Protein AF-A0A0K0Y728-F1 (afdb_monomer_lite)

Sequence (111 aa):
MITPNSVKRRMKGMMFRLPMMISCPQFEEFIVEYLEGGLTVHERRVFALHLKICRECREYLAAYEASMAAAKQGLASDASSVPVDIPEDLVAAITASIGATEDDGAPSDNS

Organism: NCBI:txid1458307

pLDDT: mean 75.71, std 19.06, range [36.47, 95.88]

Structure (mmCIF, N/CA/C/O backbone):
data_AF-A0A0K0Y728-F1
#
_entry.id   AF-A0A0K0Y728-F1
#
loop_
_atom_site.group_PDB
_atom_site.id
_atom_site.type_symbol
_atom_site.label_atom_id
_atom_site.label_alt_id
_atom_site.label_comp_id
_atom_site.label_asym_id
_atom_site.label_entity_id
_atom_site.label_seq_id
_atom_site.pdbx_PDB_ins_code
_atom_site.Cartn_x
_atom_site.Cartn_y
_atom_site.Cartn_z
_atom_site.occupancy
_atom_site.B_iso_or_equiv
_atom_site.auth_seq_id
_atom_site.auth_comp_id
_atom_site.auth_asym_id
_atom_site.auth_atom_id
_atom_site.pdbx_PDB_model_num
ATOM 1 N N . MET A 1 1 ? 26.785 -19.999 22.523 1.00 36.47 1 MET A N 1
ATOM 2 C CA . MET A 1 1 ? 25.650 -20.448 21.684 1.00 36.47 1 MET A CA 1
ATOM 3 C C . MET A 1 1 ? 25.405 -19.383 20.624 1.00 36.47 1 MET A C 1
ATOM 5 O O . MET A 1 1 ? 24.959 -18.301 20.971 1.00 36.47 1 MET A O 1
ATOM 9 N N . ILE A 1 2 ? 25.807 -19.634 19.376 1.00 47.91 2 ILE A N 1
ATOM 10 C CA . ILE A 1 2 ? 25.706 -18.681 18.257 1.00 47.91 2 ILE A CA 1
ATOM 11 C C . ILE A 1 2 ? 24.447 -19.054 17.464 1.00 47.91 2 ILE A C 1
ATOM 13 O O . ILE A 1 2 ? 24.374 -20.144 16.904 1.00 47.91 2 ILE A O 1
ATOM 17 N N . THR A 1 3 ? 23.435 -18.190 17.468 1.00 40.03 3 THR A N 1
ATOM 18 C CA . THR A 1 3 ? 22.162 -18.379 16.756 1.00 40.03 3 THR A CA 1
ATOM 19 C C . THR A 1 3 ? 22.376 -18.312 15.235 1.00 40.03 3 THR A C 1
ATOM 21 O O . THR A 1 3 ? 22.886 -17.307 14.735 1.00 40.03 3 THR A O 1
ATOM 24 N N . PRO A 1 4 ? 21.973 -19.328 14.448 1.00 51.66 4 PRO A N 1
ATOM 25 C CA . PRO A 1 4 ? 22.171 -19.318 13.005 1.00 51.66 4 PRO A CA 1
ATOM 26 C C . PRO A 1 4 ? 20.980 -18.636 12.323 1.00 51.66 4 PRO A C 1
ATOM 28 O O . PRO A 1 4 ? 20.050 -19.294 11.869 1.00 51.66 4 PRO A O 1
ATOM 31 N N . ASN A 1 5 ? 20.987 -17.303 12.236 1.00 48.59 5 ASN A N 1
ATOM 32 C CA . ASN A 1 5 ? 20.004 -16.576 11.413 1.00 48.59 5 ASN A CA 1
ATOM 33 C C . ASN A 1 5 ? 20.628 -15.499 10.507 1.00 48.59 5 ASN A C 1
ATOM 35 O O . ASN A 1 5 ? 19.963 -14.569 10.059 1.00 48.59 5 ASN A O 1
ATOM 39 N N . SER A 1 6 ? 21.919 -15.644 10.198 1.00 51.06 6 SER A N 1
ATOM 40 C CA . SER A 1 6 ? 22.680 -14.678 9.388 1.00 51.06 6 SER A CA 1
ATOM 41 C C . SER A 1 6 ? 22.782 -15.066 7.907 1.00 51.06 6 SER A C 1
ATOM 43 O O . SER A 1 6 ? 23.122 -14.231 7.071 1.00 51.06 6 SER A O 1
ATOM 45 N N . VAL A 1 7 ? 22.449 -16.315 7.553 1.00 50.97 7 VAL A N 1
ATOM 46 C CA . VAL A 1 7 ? 22.557 -16.830 6.173 1.00 50.97 7 VAL A CA 1
ATOM 47 C C . VAL A 1 7 ? 21.386 -16.357 5.298 1.00 50.97 7 VAL A C 1
ATOM 49 O O . VAL A 1 7 ? 21.595 -15.928 4.166 1.00 50.97 7 VAL A O 1
ATOM 52 N N . LYS A 1 8 ? 20.158 -16.313 5.839 1.00 40.25 8 LYS A N 1
ATOM 53 C CA . LYS A 1 8 ? 18.954 -15.895 5.087 1.00 40.25 8 LYS A CA 1
ATOM 54 C C . LYS A 1 8 ? 18.945 -14.403 4.720 1.00 40.25 8 LYS A C 1
ATOM 56 O O . LYS A 1 8 ? 18.375 -14.027 3.701 1.00 40.25 8 LYS A O 1
ATOM 61 N N . ARG A 1 9 ? 19.640 -13.556 5.491 1.00 48.25 9 ARG A N 1
ATOM 62 C CA . ARG A 1 9 ? 19.761 -12.110 5.218 1.00 48.25 9 ARG A CA 1
ATOM 63 C C . ARG A 1 9 ? 20.659 -11.790 4.018 1.00 48.25 9 ARG A C 1
ATOM 65 O O . ARG A 1 9 ? 20.493 -10.738 3.411 1.00 48.25 9 ARG A O 1
ATOM 72 N N . ARG A 1 10 ? 21.581 -12.689 3.650 1.00 46.78 10 ARG A N 1
ATOM 73 C CA . ARG A 1 10 ? 22.545 -12.459 2.559 1.00 46.78 10 ARG A CA 1
ATOM 74 C C . ARG A 1 10 ? 22.008 -12.803 1.173 1.00 46.78 10 ARG A C 1
ATOM 76 O O . ARG A 1 10 ? 22.370 -12.132 0.215 1.00 46.78 10 ARG A O 1
ATOM 83 N N . MET A 1 11 ? 21.094 -13.768 1.071 1.00 47.91 11 MET A N 1
ATOM 84 C CA . MET A 1 11 ? 20.431 -14.090 -0.200 1.00 47.91 11 MET A CA 1
ATOM 85 C C . MET A 1 11 ? 19.385 -13.051 -0.606 1.00 47.91 11 MET A C 1
ATOM 87 O O . MET A 1 11 ? 19.162 -12.861 -1.797 1.00 47.91 11 MET A O 1
ATOM 91 N N . LYS A 1 12 ? 18.811 -12.314 0.358 1.00 48.25 12 LYS A N 1
ATOM 92 C CA . LYS A 1 12 ? 17.919 -11.190 0.053 1.00 48.25 12 LYS A CA 1
ATOM 93 C C . LYS A 1 12 ? 18.668 -10.145 -0.784 1.00 48.25 12 LYS A C 1
ATOM 95 O O . LYS A 1 12 ? 18.145 -9.738 -1.805 1.00 48.25 12 LYS A O 1
ATOM 100 N N . GLY A 1 13 ? 19.926 -9.840 -0.431 1.00 45.00 13 GLY A N 1
ATOM 101 C CA . GLY A 1 13 ? 20.809 -8.830 -1.046 1.00 45.00 13 GLY A CA 1
ATOM 102 C C . GLY A 1 13 ? 21.280 -9.071 -2.491 1.00 45.00 13 GLY A C 1
ATOM 103 O O . GLY A 1 13 ? 21.678 -8.121 -3.159 1.00 45.00 13 GLY A O 1
ATOM 104 N N . MET A 1 14 ? 21.217 -10.302 -3.007 1.00 48.81 14 MET A N 1
ATOM 105 C CA . MET A 1 14 ? 21.754 -10.631 -4.341 1.00 48.81 14 MET A CA 1
ATOM 106 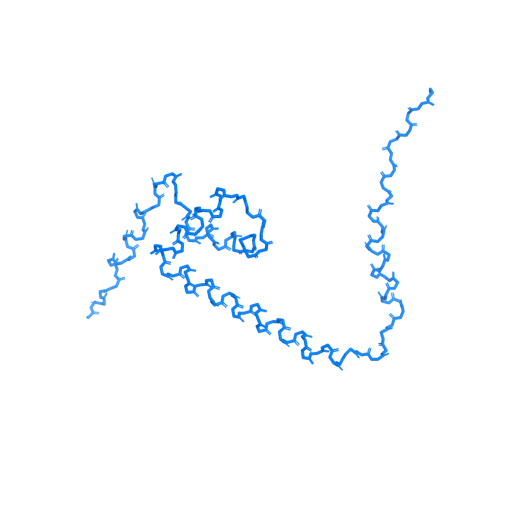C C . MET A 1 14 ? 20.685 -10.674 -5.447 1.00 48.81 14 MET A C 1
ATOM 108 O O . MET A 1 14 ? 21.029 -10.607 -6.623 1.00 48.81 14 MET A O 1
ATOM 112 N N . MET A 1 15 ? 19.393 -10.673 -5.092 1.00 50.94 15 MET A N 1
ATOM 113 C CA . MET A 1 15 ? 18.289 -10.530 -6.059 1.00 50.94 15 MET A CA 1
ATOM 114 C C . MET A 1 15 ? 18.051 -9.064 -6.489 1.00 50.94 15 MET A C 1
ATOM 116 O O . MET A 1 15 ? 17.160 -8.778 -7.277 1.00 50.94 15 MET A O 1
ATOM 120 N N . PHE A 1 16 ? 18.851 -8.122 -5.978 1.00 48.94 16 PHE A N 1
ATOM 121 C CA . PHE A 1 16 ? 18.707 -6.670 -6.158 1.00 48.94 16 PHE A CA 1
ATOM 122 C C . PHE A 1 16 ? 19.326 -6.118 -7.459 1.00 48.94 16 PHE A C 1
ATOM 124 O O . PHE A 1 16 ? 19.562 -4.917 -7.568 1.00 48.94 16 PHE A O 1
ATOM 131 N N . ARG A 1 17 ? 19.656 -6.969 -8.442 1.00 47.88 17 ARG A N 1
ATOM 132 C CA . ARG A 1 17 ? 20.350 -6.540 -9.677 1.00 47.88 17 ARG A CA 1
ATOM 133 C C . ARG A 1 17 ? 19.754 -7.101 -10.968 1.00 47.88 17 ARG A C 1
ATOM 135 O O . ARG A 1 17 ? 20.459 -7.180 -11.970 1.00 47.88 17 ARG A O 1
ATOM 142 N N . LEU A 1 18 ? 18.477 -7.489 -10.963 1.00 51.31 18 LEU A N 1
ATOM 143 C CA . LEU A 1 18 ? 17.766 -7.772 -12.209 1.00 51.31 18 LEU A CA 1
ATOM 144 C C . LEU A 1 18 ? 16.919 -6.555 -12.608 1.00 51.31 18 LEU A C 1
ATOM 146 O O . LEU A 1 18 ? 16.062 -6.154 -11.823 1.00 51.31 18 LEU A O 1
ATOM 150 N N . PRO A 1 19 ? 17.093 -6.001 -13.823 1.00 49.38 19 PRO A N 1
ATOM 151 C CA . PRO A 1 19 ? 16.399 -4.798 -14.311 1.00 49.38 19 PRO A CA 1
ATOM 152 C C . PRO A 1 19 ? 14.873 -4.962 -14.507 1.00 49.38 19 PRO A C 1
ATOM 154 O O . PRO A 1 19 ? 14.238 -4.122 -15.127 1.00 49.38 19 PRO A O 1
ATOM 157 N N . MET A 1 20 ? 14.279 -6.036 -13.976 1.00 56.47 20 MET A N 1
ATOM 158 C CA . MET A 1 20 ? 12.860 -6.402 -14.083 1.00 56.47 20 MET A CA 1
ATOM 159 C C . MET A 1 20 ? 12.207 -6.687 -12.715 1.00 56.47 20 MET A C 1
ATOM 161 O O . MET A 1 20 ? 11.112 -7.246 -12.666 1.00 56.47 20 MET A O 1
ATOM 165 N N . MET A 1 21 ? 12.867 -6.366 -11.594 1.00 70.94 21 MET A N 1
ATOM 166 C CA . MET A 1 21 ? 12.353 -6.656 -10.248 1.00 70.94 21 MET A CA 1
ATOM 167 C C . MET A 1 21 ? 12.317 -5.398 -9.381 1.00 70.94 21 MET A C 1
ATOM 169 O O . MET A 1 21 ? 13.356 -4.826 -9.063 1.00 70.94 21 MET A O 1
ATOM 173 N N . ILE A 1 22 ? 11.109 -5.007 -8.969 1.00 85.75 22 ILE A N 1
ATOM 174 C CA . ILE A 1 22 ? 10.883 -4.032 -7.897 1.00 85.75 22 ILE A CA 1
ATOM 175 C C . ILE A 1 22 ? 11.441 -4.578 -6.573 1.00 85.75 22 ILE A C 1
ATOM 177 O O . ILE A 1 22 ? 11.345 -5.781 -6.290 1.00 85.75 22 ILE A O 1
ATOM 181 N N . SER A 1 23 ? 12.052 -3.706 -5.774 1.00 88.69 23 SER A N 1
ATOM 182 C CA . SER A 1 23 ? 12.556 -4.055 -4.438 1.00 88.69 23 SER A CA 1
ATOM 183 C C . SER A 1 23 ? 11.449 -3.998 -3.377 1.00 88.69 23 SER A C 1
ATOM 185 O O . SER A 1 23 ? 10.433 -3.349 -3.591 1.00 88.69 23 SER A O 1
ATOM 187 N N . CYS A 1 24 ? 11.629 -4.647 -2.218 1.00 90.94 24 CYS A N 1
ATOM 188 C CA . CYS A 1 24 ? 10.634 -4.567 -1.136 1.00 90.94 24 CYS A CA 1
ATOM 189 C C . CYS A 1 24 ? 10.350 -3.118 -0.671 1.00 90.94 24 CYS A C 1
ATOM 191 O O . CYS A 1 24 ? 9.180 -2.794 -0.538 1.00 90.94 24 CYS A O 1
ATOM 193 N N . PRO A 1 25 ? 11.346 -2.221 -0.499 1.00 89.62 25 PRO A N 1
ATOM 194 C CA . PRO A 1 25 ? 11.064 -0.824 -0.149 1.00 89.62 25 PRO A CA 1
ATOM 195 C C . PRO A 1 25 ? 10.271 -0.080 -1.229 1.00 89.62 25 PRO A C 1
ATOM 197 O O . PRO A 1 25 ? 9.282 0.568 -0.926 1.00 89.62 25 PRO A O 1
ATOM 200 N N . GLN A 1 26 ? 10.639 -0.248 -2.503 1.00 88.62 26 GLN A N 1
ATOM 201 C CA . GLN A 1 26 ? 9.871 0.340 -3.608 1.00 88.62 26 GLN A CA 1
ATOM 202 C C . GLN A 1 26 ? 8.445 -0.222 -3.661 1.00 88.62 26 GLN A C 1
ATOM 204 O O . GLN A 1 26 ? 7.503 0.490 -3.970 1.00 88.62 26 GLN A O 1
ATOM 209 N N . PHE A 1 27 ? 8.260 -1.507 -3.352 1.00 90.56 27 PHE A N 1
ATOM 210 C CA . PHE A 1 27 ? 6.930 -2.099 -3.249 1.00 90.56 27 PHE A CA 1
ATOM 211 C C . PHE A 1 27 ? 6.079 -1.394 -2.182 1.00 90.56 27 PHE A C 1
ATOM 213 O O . PHE A 1 27 ? 4.901 -1.146 -2.421 1.00 90.56 27 PHE A O 1
ATOM 220 N N . GLU A 1 28 ? 6.668 -1.072 -1.028 1.00 89.88 28 GLU A N 1
ATOM 221 C CA . GLU A 1 28 ? 5.993 -0.341 0.051 1.00 89.88 28 GLU A CA 1
ATOM 222 C C . GLU A 1 28 ? 5.651 1.098 -0.362 1.00 89.88 28 GLU A C 1
ATOM 224 O O . GLU A 1 28 ? 4.575 1.577 -0.023 1.00 89.88 28 GLU A O 1
ATOM 229 N N . GLU A 1 29 ? 6.511 1.757 -1.143 1.00 89.75 29 GLU A N 1
ATOM 230 C CA . GLU A 1 29 ? 6.253 3.099 -1.686 1.00 89.75 29 GLU A CA 1
ATOM 231 C C . GLU A 1 29 ? 5.059 3.121 -2.653 1.00 89.75 29 GLU A C 1
ATOM 233 O O . GLU A 1 29 ? 4.263 4.047 -2.596 1.00 89.75 29 GLU A O 1
ATOM 238 N N . PHE A 1 30 ? 4.905 2.088 -3.491 1.00 89.69 30 PHE A N 1
ATOM 239 C CA . PHE A 1 30 ? 3.862 2.019 -4.528 1.00 89.69 30 PHE A CA 1
ATOM 240 C C . PHE A 1 30 ? 2.598 1.242 -4.115 1.00 89.69 30 PHE A C 1
ATOM 242 O O . PHE A 1 30 ? 1.772 0.873 -4.961 1.00 89.69 30 PHE A O 1
ATOM 249 N N . ILE A 1 31 ? 2.453 0.908 -2.827 1.00 91.94 31 ILE A N 1
ATOM 250 C CA . ILE A 1 31 ? 1.346 0.068 -2.349 1.00 91.94 31 ILE A CA 1
ATOM 251 C C . ILE A 1 31 ? -0.013 0.755 -2.508 1.00 91.94 31 ILE A C 1
ATOM 253 O O . ILE A 1 31 ? -0.999 0.094 -2.841 1.00 91.94 31 ILE A O 1
ATOM 257 N N . VAL A 1 32 ? -0.060 2.074 -2.316 1.00 90.94 32 VAL A N 1
ATOM 258 C CA . VAL A 1 32 ? -1.292 2.865 -2.397 1.00 90.94 32 VAL A CA 1
ATOM 259 C C . VAL A 1 32 ? -1.763 2.936 -3.844 1.00 90.94 32 VAL A C 1
ATOM 261 O O . VAL A 1 32 ? -2.882 2.531 -4.146 1.00 90.94 32 VAL A O 1
ATOM 264 N N . GLU A 1 33 ? -0.884 3.309 -4.771 1.00 92.12 33 GLU A N 1
ATOM 265 C CA . GLU A 1 33 ? -1.184 3.385 -6.202 1.00 92.12 33 GLU A CA 1
ATOM 266 C C . GLU A 1 33 ? -1.577 2.014 -6.768 1.00 92.12 33 GLU A C 1
ATOM 268 O O . GLU A 1 33 ? -2.423 1.912 -7.666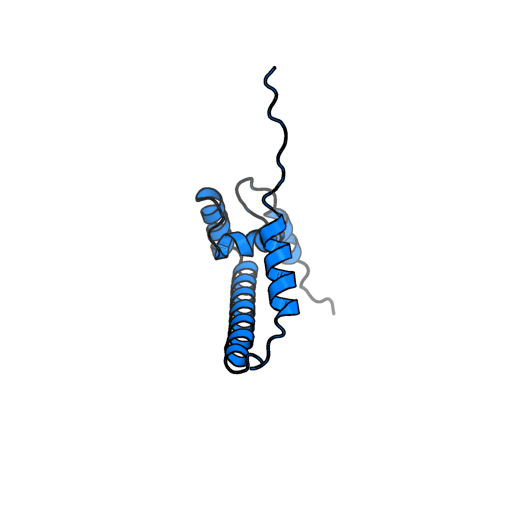 1.00 92.12 33 GLU A O 1
ATOM 273 N N . TYR A 1 34 ? -0.993 0.930 -6.248 1.00 90.94 34 TYR A N 1
ATOM 274 C CA . TYR A 1 34 ? -1.390 -0.425 -6.622 1.00 90.94 34 TYR A CA 1
ATOM 275 C C . TYR A 1 34 ? -2.846 -0.729 -6.236 1.00 90.94 34 TYR A C 1
ATOM 277 O O . TYR A 1 34 ? -3.592 -1.266 -7.073 1.00 90.94 34 TYR A O 1
ATOM 285 N N . LEU A 1 35 ? -3.239 -0.383 -5.004 1.00 90.88 35 LEU A N 1
ATOM 286 C CA . LEU A 1 35 ? -4.584 -0.597 -4.460 1.00 90.88 35 LEU A CA 1
ATOM 287 C C . LEU A 1 35 ? -5.625 0.327 -5.104 1.00 90.88 35 LEU A C 1
ATOM 289 O O . LEU A 1 35 ? -6.732 -0.118 -5.401 1.00 90.88 35 LEU A O 1
ATOM 293 N N . GLU A 1 36 ? -5.263 1.580 -5.371 1.00 90.31 36 GLU A N 1
ATOM 294 C CA . GLU A 1 36 ? -6.163 2.600 -5.924 1.00 90.31 36 GLU A CA 1
ATOM 295 C C . GLU A 1 36 ? -6.277 2.559 -7.451 1.00 90.31 36 GLU A C 1
ATOM 297 O O . GLU A 1 36 ? -7.164 3.184 -8.026 1.00 90.31 36 GLU A O 1
ATOM 302 N N . GLY A 1 37 ? -5.420 1.796 -8.134 1.00 89.12 37 GLY A N 1
ATOM 303 C CA . GLY A 1 37 ? -5.486 1.680 -9.592 1.00 89.12 37 GLY A CA 1
ATOM 304 C C . GLY A 1 37 ? -4.566 2.627 -10.360 1.00 89.12 37 GLY A C 1
ATOM 305 O O . GLY A 1 37 ? -4.580 2.576 -11.586 1.00 89.12 37 GLY A O 1
ATOM 306 N N . GLY A 1 38 ? -3.748 3.432 -9.678 1.00 89.00 38 GLY A N 1
ATOM 307 C CA . GLY A 1 38 ? -2.872 4.448 -10.277 1.00 89.00 38 GLY A CA 1
ATOM 308 C C . GLY A 1 38 ? -1.667 3.909 -11.059 1.00 89.00 38 GLY A C 1
ATOM 309 O O . GLY A 1 38 ? -1.080 4.640 -11.850 1.00 89.00 38 GLY A O 1
ATOM 310 N N . LEU A 1 39 ? -1.304 2.633 -10.885 1.00 89.88 39 LEU A N 1
ATOM 311 C CA . LEU A 1 39 ? -0.189 2.024 -11.621 1.00 89.88 39 LEU A CA 1
ATOM 312 C C . LEU A 1 39 ? -0.535 1.703 -13.080 1.00 89.88 39 LEU A C 1
ATOM 314 O O . LEU A 1 39 ? -1.593 1.138 -13.384 1.00 89.88 39 LEU A O 1
ATOM 318 N N . THR A 1 40 ? 0.429 1.922 -13.977 1.00 90.19 40 THR A N 1
ATOM 319 C CA . THR A 1 40 ? 0.348 1.462 -15.367 1.00 90.19 40 THR A CA 1
ATOM 320 C C . THR A 1 40 ? 0.258 -0.067 -15.443 1.00 90.19 40 THR A C 1
ATOM 322 O O . THR A 1 40 ? 0.635 -0.809 -14.530 1.00 90.19 40 THR A O 1
ATOM 325 N N . VAL A 1 41 ? -0.194 -0.586 -16.590 1.00 90.25 41 VAL A N 1
ATOM 326 C CA . VAL A 1 41 ? -0.299 -2.039 -16.824 1.00 90.25 41 VAL A CA 1
ATOM 327 C C . VAL A 1 41 ? 1.046 -2.749 -16.635 1.00 90.25 41 VAL A C 1
ATOM 329 O O . VAL A 1 41 ? 1.086 -3.874 -16.134 1.00 90.25 41 VAL A O 1
ATOM 332 N N . HIS A 1 42 ? 2.148 -2.111 -17.034 1.00 86.25 42 HIS A N 1
ATOM 333 C CA . HIS A 1 42 ? 3.485 -2.672 -16.877 1.00 86.25 42 HIS A CA 1
ATOM 334 C C . HIS A 1 42 ? 3.890 -2.748 -15.399 1.00 86.25 42 HIS A C 1
ATOM 336 O O . HIS A 1 42 ? 4.272 -3.817 -14.922 1.00 86.25 42 HIS A O 1
ATOM 342 N N . GLU A 1 43 ? 3.735 -1.654 -14.655 1.00 88.56 43 GLU A N 1
ATOM 343 C CA . GLU A 1 43 ? 4.062 -1.587 -13.224 1.00 88.56 43 GLU A CA 1
ATOM 344 C C . GLU A 1 43 ? 3.232 -2.578 -12.414 1.00 88.56 43 GLU A C 1
ATOM 346 O O . GLU A 1 43 ? 3.781 -3.346 -11.623 1.00 88.56 43 GLU A O 1
ATOM 351 N N . ARG A 1 44 ? 1.928 -2.674 -12.697 1.00 90.56 44 ARG A N 1
ATOM 352 C CA . ARG A 1 44 ? 1.044 -3.651 -12.050 1.00 90.56 44 ARG A CA 1
ATOM 353 C C . ARG A 1 44 ? 1.507 -5.092 -12.277 1.00 90.56 44 ARG A C 1
ATOM 355 O O . ARG A 1 44 ? 1.404 -5.914 -11.365 1.00 90.56 44 ARG A O 1
ATOM 362 N N . ARG A 1 45 ? 2.035 -5.424 -13.463 1.00 90.38 45 ARG A N 1
ATOM 363 C CA . ARG A 1 45 ? 2.597 -6.762 -13.738 1.00 90.38 45 ARG A CA 1
ATOM 364 C C . ARG A 1 45 ? 3.867 -7.022 -12.934 1.00 90.38 45 ARG A C 1
ATOM 366 O O . ARG A 1 45 ? 4.002 -8.114 -12.385 1.00 90.38 45 ARG A O 1
ATOM 373 N N . VAL A 1 46 ? 4.767 -6.042 -12.845 1.00 89.50 46 VAL A N 1
ATOM 374 C CA . VAL A 1 46 ? 5.995 -6.146 -12.038 1.00 89.50 46 VAL A CA 1
ATOM 375 C C . VAL A 1 46 ? 5.649 -6.324 -10.555 1.00 89.50 46 VAL A C 1
ATOM 377 O O . VAL A 1 46 ? 6.183 -7.220 -9.900 1.00 89.50 46 VAL A O 1
ATOM 380 N N . PHE A 1 47 ? 4.685 -5.553 -10.051 1.00 91.00 47 PHE A N 1
ATOM 381 C CA . PHE A 1 47 ? 4.185 -5.637 -8.678 1.00 91.00 47 PHE A CA 1
ATOM 382 C C . PHE A 1 47 ? 3.565 -7.013 -8.376 1.00 91.00 47 PHE A C 1
ATOM 384 O O . PHE A 1 47 ? 3.923 -7.676 -7.401 1.00 91.00 47 PHE A O 1
ATOM 391 N N . ALA A 1 48 ? 2.704 -7.511 -9.272 1.00 90.69 48 ALA A N 1
ATOM 392 C CA . ALA A 1 48 ? 2.094 -8.835 -9.147 1.00 90.69 48 ALA A CA 1
ATOM 393 C C . ALA A 1 48 ? 3.124 -9.976 -9.215 1.00 90.69 48 ALA A C 1
ATOM 395 O O . ALA A 1 48 ? 2.980 -10.987 -8.524 1.00 90.69 48 ALA A O 1
ATOM 396 N N . LEU A 1 49 ? 4.174 -9.836 -10.030 1.00 90.81 49 LEU A N 1
ATOM 397 C CA . LEU A 1 49 ? 5.274 -10.799 -10.073 1.00 90.81 49 LEU A CA 1
ATOM 398 C C . LEU A 1 49 ? 6.034 -10.827 -8.742 1.00 90.81 49 LEU A C 1
ATOM 400 O O . LEU A 1 49 ? 6.311 -11.910 -8.225 1.00 90.81 49 LEU A O 1
ATOM 404 N N . HIS A 1 50 ? 6.315 -9.659 -8.159 1.00 90.62 50 HIS A N 1
ATOM 405 C CA . HIS A 1 50 ? 6.968 -9.568 -6.855 1.00 90.62 50 HIS A CA 1
ATOM 406 C C . HIS A 1 50 ? 6.139 -10.253 -5.764 1.00 90.62 50 HIS A C 1
ATOM 408 O O . HIS A 1 50 ? 6.675 -11.071 -5.016 1.00 90.62 50 HIS A O 1
ATOM 414 N N . LEU A 1 51 ? 4.822 -10.021 -5.737 1.00 91.75 51 LEU A N 1
ATOM 415 C CA . LEU A 1 51 ? 3.907 -10.693 -4.809 1.00 91.75 51 LEU A CA 1
ATOM 416 C C . LEU A 1 51 ? 3.914 -12.213 -4.955 1.00 91.75 51 LEU A C 1
ATOM 418 O O . LEU A 1 51 ? 3.767 -12.910 -3.959 1.00 91.75 51 LEU A O 1
ATOM 422 N N . LYS A 1 52 ? 4.114 -12.770 -6.153 1.00 90.81 52 LYS A N 1
ATOM 423 C CA . LYS A 1 52 ? 4.211 -14.232 -6.320 1.00 90.81 52 LYS A CA 1
ATOM 424 C C . LYS A 1 52 ? 5.470 -14.809 -5.669 1.00 90.81 52 LYS A C 1
ATOM 426 O O . LYS A 1 52 ? 5.432 -15.921 -5.144 1.00 90.81 52 LYS A O 1
ATOM 431 N N . ILE A 1 53 ? 6.564 -14.054 -5.657 1.00 88.25 53 ILE A N 1
ATOM 432 C CA . ILE A 1 53 ? 7.886 -14.544 -5.249 1.00 88.25 53 ILE A CA 1
ATOM 433 C C . ILE A 1 53 ? 8.183 -14.212 -3.780 1.00 88.25 53 ILE A C 1
ATOM 435 O O . ILE A 1 53 ? 8.672 -15.062 -3.037 1.00 88.25 53 ILE A O 1
ATOM 439 N N . CYS A 1 54 ? 7.862 -12.998 -3.338 1.00 91.19 54 CYS A N 1
ATOM 440 C CA . CYS A 1 54 ? 8.185 -12.496 -2.009 1.00 91.19 54 CYS A CA 1
ATOM 441 C C . CYS A 1 54 ? 7.034 -12.753 -1.033 1.00 91.19 54 CYS A C 1
ATOM 443 O O . CYS A 1 54 ? 5.956 -12.169 -1.152 1.00 91.19 54 CYS A O 1
ATOM 445 N N . ARG A 1 55 ? 7.261 -13.623 -0.044 1.00 91.38 55 ARG A N 1
ATOM 446 C CA . ARG A 1 55 ? 6.263 -13.904 0.996 1.00 91.38 55 ARG A CA 1
ATOM 447 C C . ARG A 1 55 ? 6.048 -12.700 1.906 1.00 91.38 55 ARG A C 1
ATOM 449 O O . ARG A 1 55 ? 4.908 -12.397 2.230 1.00 91.38 55 ARG A O 1
ATOM 456 N N . GLU A 1 56 ? 7.118 -12.009 2.273 1.00 92.06 56 GLU A N 1
ATOM 457 C CA . GLU A 1 56 ? 7.064 -10.877 3.197 1.00 92.06 56 GLU A CA 1
ATOM 458 C C . GLU A 1 56 ? 6.231 -9.722 2.634 1.00 92.06 56 GLU A C 1
ATOM 460 O O . GLU A 1 56 ? 5.439 -9.144 3.364 1.00 92.06 56 GLU A O 1
ATOM 465 N N . CYS A 1 57 ? 6.325 -9.438 1.332 1.00 93.38 57 CYS A N 1
ATOM 466 C CA . CYS A 1 57 ? 5.488 -8.409 0.708 1.00 93.38 57 CYS A CA 1
ATOM 467 C C . CYS A 1 57 ? 4.013 -8.826 0.603 1.00 93.38 57 CYS A C 1
ATOM 469 O O . CYS A 1 57 ? 3.144 -7.965 0.682 1.00 93.38 57 CYS A O 1
ATOM 471 N N . ARG A 1 58 ? 3.698 -10.129 0.489 1.00 94.19 58 ARG A N 1
ATOM 472 C CA . ARG A 1 58 ? 2.303 -10.606 0.598 1.00 94.19 58 ARG A CA 1
ATOM 473 C C . ARG A 1 58 ? 1.751 -10.421 2.006 1.00 94.19 58 ARG A C 1
ATOM 475 O O . ARG A 1 58 ? 0.625 -9.968 2.162 1.00 94.19 58 ARG A O 1
ATOM 482 N N . GLU A 1 59 ? 2.538 -10.792 3.014 1.00 95.50 59 GLU A N 1
ATOM 483 C CA . GLU A 1 59 ? 2.169 -10.627 4.424 1.00 95.50 59 GLU A CA 1
ATOM 484 C C . GLU A 1 59 ? 1.989 -9.140 4.764 1.00 95.50 59 GLU A C 1
ATOM 486 O O . GLU A 1 59 ? 1.010 -8.772 5.409 1.00 95.50 59 GLU A O 1
ATOM 491 N N . TYR A 1 60 ? 2.879 -8.282 4.258 1.00 94.56 60 TYR A N 1
ATOM 492 C CA . TYR A 1 60 ? 2.777 -6.833 4.402 1.00 94.56 60 TYR A CA 1
ATOM 493 C C . TYR A 1 60 ? 1.514 -6.271 3.743 1.00 94.56 60 TYR A C 1
ATOM 495 O O . TYR A 1 60 ? 0.771 -5.544 4.395 1.00 94.56 60 TYR A O 1
ATOM 503 N N . LEU A 1 61 ? 1.228 -6.648 2.490 1.00 95.44 61 LEU A N 1
ATOM 504 C CA . LEU A 1 61 ? 0.022 -6.207 1.786 1.00 95.44 61 LEU A CA 1
ATOM 505 C C . LEU A 1 61 ? -1.251 -6.592 2.550 1.00 95.44 61 LEU A C 1
ATOM 507 O O . LEU A 1 61 ? -2.112 -5.746 2.763 1.00 95.44 61 LEU A O 1
ATOM 511 N N . ALA A 1 62 ? -1.337 -7.832 3.036 1.00 95.88 62 ALA A N 1
ATOM 512 C CA . ALA A 1 62 ? -2.480 -8.280 3.828 1.00 95.88 62 ALA A CA 1
ATOM 513 C C . ALA A 1 62 ? -2.632 -7.485 5.140 1.00 95.88 62 ALA A C 1
ATOM 515 O O . ALA A 1 62 ? -3.744 -7.118 5.522 1.00 95.88 62 ALA A O 1
ATOM 516 N N . ALA A 1 63 ? -1.525 -7.191 5.831 1.00 95.75 63 ALA A N 1
ATOM 517 C CA . ALA A 1 63 ? -1.546 -6.375 7.045 1.00 95.75 63 ALA A CA 1
ATOM 518 C C . ALA A 1 63 ? -1.965 -4.922 6.761 1.00 95.75 63 ALA A C 1
ATOM 520 O O . ALA A 1 63 ? -2.713 -4.323 7.539 1.00 95.75 63 ALA A O 1
ATOM 521 N N . TYR A 1 64 ? -1.517 -4.366 5.635 1.00 95.31 64 TYR A N 1
ATOM 522 C CA . TYR A 1 64 ? -1.898 -3.034 5.182 1.00 95.31 64 TYR A CA 1
ATOM 523 C C . TYR A 1 64 ? -3.400 -2.957 4.870 1.00 95.31 64 TYR A C 1
ATOM 525 O O . TYR A 1 64 ? -4.099 -2.101 5.411 1.00 95.31 64 TYR A O 1
ATOM 533 N N . GLU A 1 65 ? -3.930 -3.903 4.088 1.00 94.88 65 GLU A N 1
ATOM 534 C CA . GLU A 1 65 ? -5.364 -4.000 3.776 1.00 94.88 65 GLU A CA 1
ATOM 535 C C . GLU A 1 65 ? -6.221 -4.150 5.041 1.00 94.88 65 GLU A C 1
ATOM 537 O O . GLU A 1 65 ? -7.251 -3.487 5.177 1.00 94.88 65 GLU A O 1
ATOM 542 N N . ALA A 1 66 ? -5.777 -4.965 6.003 1.00 95.56 66 ALA A N 1
ATOM 543 C CA . ALA A 1 66 ? -6.452 -5.108 7.291 1.00 95.56 66 ALA A CA 1
ATOM 544 C C . ALA A 1 66 ? -6.469 -3.790 8.083 1.00 95.56 66 ALA A C 1
ATOM 546 O O . ALA A 1 66 ? -7.491 -3.434 8.672 1.00 95.56 66 ALA A O 1
ATOM 547 N N . SER A 1 67 ? -5.365 -3.039 8.056 1.00 94.25 67 SER A N 1
ATOM 548 C CA . SER A 1 67 ? -5.262 -1.731 8.714 1.00 94.25 67 SER A CA 1
ATOM 549 C C . SER A 1 67 ? -6.201 -0.709 8.069 1.00 94.25 67 SER A C 1
ATOM 551 O O . SER A 1 67 ? -6.921 -0.002 8.774 1.00 94.25 67 SER A O 1
ATOM 553 N N . MET A 1 68 ? -6.275 -0.681 6.733 1.00 92.56 68 MET A N 1
ATOM 554 C CA . MET A 1 68 ? -7.236 0.159 6.011 1.00 92.56 68 MET A CA 1
ATOM 555 C C . MET A 1 68 ? -8.685 -0.220 6.325 1.00 92.56 68 MET A C 1
ATOM 557 O O . MET A 1 68 ? -9.528 0.659 6.501 1.00 92.56 68 MET A O 1
ATOM 561 N N . ALA A 1 69 ? -8.995 -1.516 6.395 1.00 91.81 69 ALA A N 1
ATOM 562 C CA . ALA A 1 69 ? -10.332 -1.988 6.734 1.00 91.81 69 ALA A CA 1
ATOM 563 C C . ALA A 1 69 ? -10.729 -1.574 8.158 1.00 91.81 69 ALA A C 1
ATOM 565 O O . ALA A 1 69 ? -11.832 -1.067 8.353 1.00 91.81 69 ALA A O 1
ATOM 566 N N . ALA A 1 70 ? -9.824 -1.722 9.129 1.00 92.12 70 ALA A N 1
ATOM 567 C CA . ALA A 1 70 ? -10.046 -1.283 10.504 1.00 92.12 70 ALA A CA 1
ATOM 568 C C . ALA A 1 70 ? -10.266 0.236 10.593 1.00 92.12 70 ALA A C 1
ATOM 570 O O . ALA A 1 70 ? -11.210 0.679 11.244 1.00 92.12 70 ALA A O 1
ATOM 571 N N . ALA A 1 71 ? -9.461 1.034 9.883 1.00 89.31 71 ALA A N 1
ATOM 572 C CA . ALA A 1 71 ? -9.637 2.486 9.822 1.00 89.31 71 ALA A CA 1
ATOM 573 C C . ALA A 1 71 ? -11.005 2.873 9.233 1.00 89.31 71 ALA A C 1
ATOM 575 O O . ALA A 1 71 ? -11.729 3.676 9.819 1.00 89.31 71 ALA A O 1
ATOM 576 N N . LYS A 1 72 ? -11.403 2.247 8.116 1.00 87.44 72 LYS A N 1
ATOM 577 C CA . LYS A 1 72 ? -12.726 2.457 7.503 1.00 87.44 72 LYS A CA 1
ATOM 578 C C . LYS A 1 72 ? -13.866 2.078 8.448 1.00 87.44 72 LYS A C 1
ATOM 580 O O . LYS A 1 72 ? -14.858 2.793 8.508 1.00 87.44 72 LYS A O 1
ATOM 585 N N . GLN A 1 73 ? -13.731 0.978 9.188 1.00 86.50 73 GLN A N 1
ATOM 586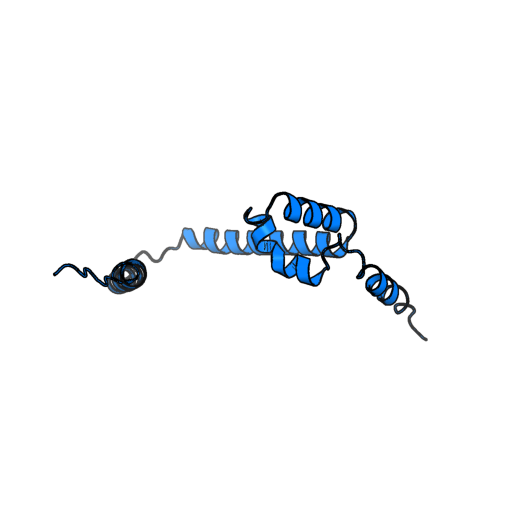 C CA . GLN A 1 73 ? -14.727 0.553 10.174 1.00 86.50 73 GLN A CA 1
ATOM 587 C C . GLN A 1 73 ? -14.829 1.527 11.348 1.00 86.50 73 GLN A C 1
ATOM 589 O O . GLN A 1 73 ? -15.943 1.811 11.777 1.00 86.50 73 GLN A O 1
ATOM 594 N N . GLY A 1 74 ? -13.708 2.065 11.836 1.00 84.38 74 GLY A N 1
ATOM 595 C CA . GLY A 1 74 ? -13.706 3.115 12.858 1.00 84.38 74 GLY A CA 1
ATOM 596 C C . GLY A 1 74 ? -14.481 4.349 12.395 1.00 84.38 74 GLY A C 1
ATOM 597 O O . GLY A 1 74 ? -15.437 4.752 13.050 1.00 84.38 74 GLY A O 1
ATOM 598 N N . LEU A 1 75 ? -14.160 4.862 11.201 1.00 79.62 75 LEU A N 1
ATOM 599 C CA . LEU A 1 75 ? -14.877 5.998 10.604 1.00 79.62 75 LEU A CA 1
ATOM 600 C C . LEU A 1 75 ? -16.368 5.708 10.377 1.00 79.62 75 LEU A C 1
ATOM 602 O O . LEU A 1 75 ? -17.204 6.576 10.604 1.00 79.62 75 LEU A O 1
ATOM 606 N N . ALA A 1 76 ? -16.720 4.502 9.928 1.00 73.19 76 ALA A N 1
ATOM 607 C CA . ALA A 1 76 ? -18.113 4.119 9.708 1.00 73.19 76 ALA A CA 1
ATOM 608 C C . ALA A 1 76 ? -18.894 3.933 11.020 1.00 73.19 76 ALA A C 1
ATOM 610 O O . ALA A 1 76 ? -20.096 4.186 11.056 1.00 73.19 76 ALA A O 1
ATOM 611 N N . SER A 1 77 ? -18.223 3.510 12.094 1.00 61.84 77 SER A N 1
ATOM 612 C CA . SER A 1 77 ? -18.836 3.342 13.418 1.00 61.84 77 SER A CA 1
ATOM 613 C C . SER A 1 77 ? -19.141 4.694 14.075 1.00 61.84 77 SER A C 1
ATOM 615 O O . SER A 1 77 ? -20.177 4.822 14.722 1.00 61.84 77 SER A O 1
ATOM 617 N N . ASP A 1 78 ? -18.309 5.714 13.830 1.00 57.12 78 ASP A N 1
ATOM 618 C CA . ASP A 1 78 ? -18.547 7.113 14.233 1.00 57.12 78 ASP A CA 1
ATOM 619 C C . ASP A 1 78 ? -19.449 7.896 13.255 1.00 57.12 78 ASP A C 1
ATOM 621 O O . ASP A 1 78 ? -19.958 8.964 13.591 1.00 57.12 78 ASP A O 1
ATOM 625 N N . ALA A 1 79 ? -19.722 7.379 12.051 1.00 55.78 79 ALA A N 1
ATOM 626 C CA . ALA A 1 79 ? -20.633 8.031 11.101 1.00 55.78 79 ALA A CA 1
ATOM 627 C C . ALA A 1 79 ? -22.092 8.068 11.599 1.00 55.78 79 ALA A C 1
ATOM 629 O O . ALA A 1 79 ? -22.885 8.884 11.134 1.00 55.78 79 ALA A O 1
ATOM 630 N N . SER A 1 80 ? -22.453 7.218 12.568 1.00 53.84 80 SER A N 1
ATOM 631 C CA . SER A 1 80 ? -23.743 7.303 13.265 1.00 53.84 80 SER A CA 1
ATOM 632 C C . SER A 1 80 ? -23.766 8.379 14.363 1.00 53.84 80 SER A C 1
ATOM 634 O O . SER A 1 80 ? -24.840 8.662 14.895 1.00 53.84 80 SER A O 1
ATOM 636 N N . SER A 1 81 ? -22.618 8.970 14.708 1.00 57.50 81 SER A N 1
ATOM 637 C CA . SER A 1 81 ? -22.465 10.016 15.723 1.00 57.50 81 SER A CA 1
ATOM 638 C C . SER A 1 81 ? -21.866 11.297 15.147 1.00 57.50 81 SER A C 1
ATOM 640 O O . SER A 1 81 ? -21.103 11.979 15.833 1.00 57.50 81 SER A O 1
ATOM 642 N N . VAL A 1 82 ? -22.215 11.648 13.902 1.00 63.25 82 VAL A N 1
ATOM 643 C CA . VAL A 1 82 ? -22.001 13.018 13.417 1.00 63.25 82 VAL A CA 1
ATOM 644 C C . VAL A 1 82 ? -22.591 13.959 14.474 1.00 63.25 82 VAL A C 1
ATOM 646 O O . VAL A 1 82 ? -23.777 13.814 14.796 1.00 63.25 82 VAL A O 1
ATOM 649 N N . PRO A 1 83 ? -21.797 14.872 15.064 1.00 62.91 83 PRO A N 1
ATOM 650 C CA . PRO A 1 83 ? -22.333 15.860 15.982 1.00 62.91 83 PRO A CA 1
ATOM 651 C C . PRO A 1 83 ? -23.482 16.576 15.280 1.00 62.91 83 PRO A C 1
ATOM 653 O O . PRO A 1 83 ? -23.305 17.115 14.192 1.00 62.91 83 PRO A O 1
ATOM 656 N N . VAL A 1 84 ? -24.671 16.539 15.883 1.00 64.25 84 VAL A N 1
ATOM 657 C CA . VAL A 1 84 ? -25.897 17.120 15.304 1.00 64.25 84 VAL A CA 1
ATOM 658 C C . VAL A 1 84 ? -25.754 18.640 15.101 1.00 64.25 84 VAL A C 1
ATOM 660 O O . VAL A 1 84 ? -26.535 19.239 14.372 1.00 64.25 84 VAL A O 1
ATOM 663 N N . ASP A 1 85 ? -24.725 19.243 15.698 1.00 75.94 85 ASP A N 1
ATOM 664 C CA . ASP A 1 85 ? -24.377 20.653 15.600 1.00 75.94 85 ASP A CA 1
ATOM 665 C C . ASP A 1 85 ? -22.972 20.807 14.989 1.00 75.94 85 ASP A C 1
ATOM 667 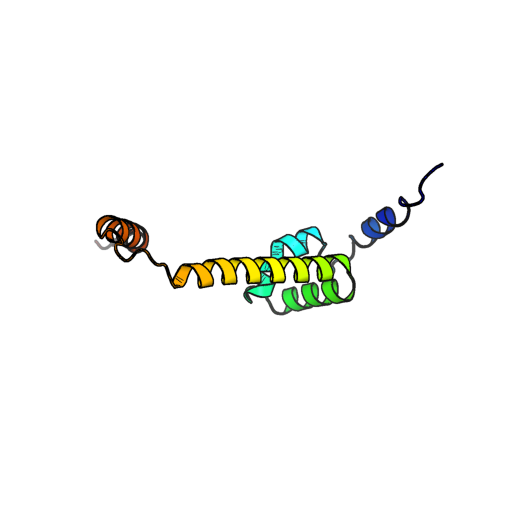O O . ASP A 1 85 ? -21.958 20.796 15.692 1.00 75.94 85 ASP A O 1
ATOM 671 N N . ILE A 1 86 ? -22.905 20.861 13.655 1.00 83.62 86 ILE A N 1
ATOM 672 C CA . ILE A 1 86 ? -21.695 21.266 12.929 1.00 83.62 86 ILE A CA 1
ATOM 673 C C . ILE A 1 86 ? -21.765 22.791 12.760 1.00 83.62 86 ILE A C 1
ATOM 675 O O . ILE A 1 86 ? -22.675 23.263 12.076 1.00 83.62 86 ILE A O 1
ATOM 679 N N . PRO A 1 87 ? -20.821 23.566 13.324 1.00 88.88 87 PRO A N 1
ATOM 680 C CA . PRO A 1 87 ? -20.829 25.021 13.210 1.00 88.88 87 PRO A CA 1
ATOM 681 C C . PRO A 1 87 ? -20.721 25.495 11.753 1.00 88.88 87 PRO A C 1
ATOM 683 O O . PRO A 1 87 ? -19.863 25.030 10.994 1.00 88.88 87 PRO A O 1
ATOM 686 N N . GLU A 1 88 ? -21.582 26.433 11.350 1.00 86.94 88 GLU A N 1
ATOM 687 C CA . GLU A 1 88 ? -21.617 26.937 9.969 1.00 86.94 88 GLU A CA 1
ATOM 688 C C . GLU A 1 88 ? -20.338 27.681 9.566 1.00 86.94 88 GLU A C 1
ATOM 690 O O . GLU A 1 88 ? -19.936 27.629 8.404 1.00 86.94 88 GLU A O 1
ATOM 695 N N . ASP A 1 89 ? -19.659 28.330 10.512 1.00 89.75 89 ASP A N 1
ATOM 696 C CA . ASP A 1 89 ? -18.372 28.991 10.283 1.00 89.75 89 ASP A CA 1
ATOM 697 C C . ASP A 1 89 ? -17.284 27.992 9.864 1.00 89.75 89 ASP A C 1
ATOM 699 O O . ASP A 1 89 ? -16.446 28.303 9.017 1.00 89.75 89 ASP A O 1
ATOM 703 N N . LEU A 1 90 ? -17.344 26.766 10.386 1.00 88.25 90 LEU A N 1
ATOM 704 C CA . LEU A 1 90 ? -16.429 25.685 10.036 1.00 88.25 90 LEU A CA 1
ATOM 705 C C . LEU A 1 90 ? -16.687 25.176 8.608 1.00 88.25 90 LEU A C 1
ATOM 707 O O . LEU A 1 90 ? -15.746 24.979 7.837 1.00 88.25 90 LEU A O 1
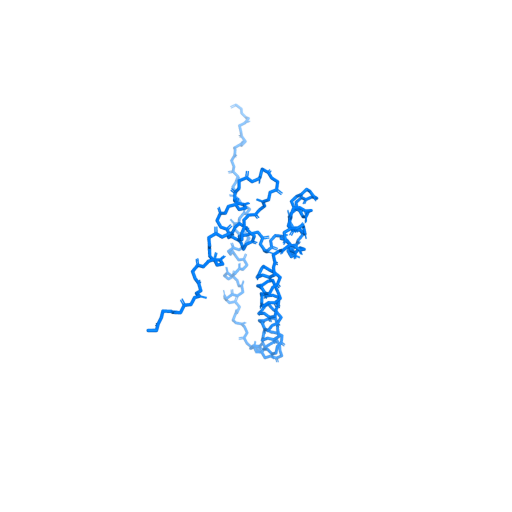ATOM 711 N N . VAL A 1 91 ? -17.959 25.034 8.219 1.00 90.06 91 VAL A N 1
ATOM 712 C CA . VAL A 1 91 ? -18.356 24.688 6.840 1.00 90.06 91 VAL A CA 1
ATOM 713 C C . VAL A 1 91 ? -17.952 25.797 5.864 1.00 90.06 91 VAL A C 1
ATOM 715 O O . VAL A 1 91 ? -17.381 25.517 4.805 1.00 90.06 91 VAL A O 1
ATOM 718 N N . ALA A 1 92 ? -18.192 27.059 6.225 1.00 90.25 92 ALA A N 1
ATOM 719 C CA . ALA A 1 92 ? -17.807 28.220 5.428 1.00 90.25 92 ALA A CA 1
ATOM 720 C C . ALA A 1 92 ? -16.282 28.305 5.243 1.00 90.25 92 ALA A C 1
ATOM 722 O O . ALA A 1 92 ? -15.807 28.530 4.131 1.00 90.25 92 ALA A O 1
ATOM 723 N N . ALA A 1 93 ? -15.503 28.055 6.298 1.00 91.62 93 ALA A N 1
ATOM 724 C CA . ALA A 1 93 ? -14.045 28.052 6.223 1.00 91.62 93 ALA A CA 1
ATOM 725 C C . ALA A 1 93 ? -13.505 26.943 5.300 1.00 91.62 93 ALA A C 1
ATOM 727 O O . ALA A 1 93 ? -12.619 27.198 4.482 1.00 91.62 93 ALA A O 1
ATOM 728 N N . ILE A 1 94 ? -14.053 25.725 5.387 1.00 90.06 94 ILE A N 1
ATOM 729 C CA . ILE A 1 94 ? -13.629 24.598 4.539 1.00 90.06 94 ILE A CA 1
ATOM 730 C C . ILE A 1 94 ? -13.980 24.863 3.069 1.00 90.06 94 ILE A C 1
ATOM 732 O O . ILE A 1 94 ? -13.131 24.701 2.193 1.00 90.06 94 ILE A O 1
ATOM 736 N N . THR A 1 95 ? -15.210 25.299 2.789 1.00 90.69 95 THR A N 1
ATOM 737 C CA . THR A 1 95 ? -15.662 25.586 1.416 1.00 90.69 95 THR A CA 1
ATOM 738 C C . THR A 1 95 ? -14.887 26.740 0.781 1.00 90.69 95 THR A C 1
ATOM 740 O O . THR A 1 95 ? -14.488 26.625 -0.376 1.00 90.69 95 THR A O 1
ATOM 743 N N . ALA A 1 96 ? -14.578 27.797 1.538 1.00 91.50 96 ALA A N 1
ATOM 744 C CA . ALA A 1 96 ? -13.716 28.883 1.073 1.00 91.50 96 ALA A CA 1
ATOM 745 C C . ALA A 1 96 ? -12.287 28.403 0.770 1.00 91.50 96 ALA A C 1
ATOM 747 O O . ALA A 1 96 ? -11.709 28.801 -0.238 1.00 91.50 96 ALA A O 1
ATOM 748 N N . SER A 1 97 ? -11.729 27.507 1.592 1.00 88.69 97 SER A N 1
ATOM 749 C CA . SER A 1 97 ? -10.383 26.964 1.368 1.00 88.69 97 SER A CA 1
ATOM 750 C C . SER A 1 97 ? -10.287 26.076 0.125 1.00 88.69 97 SER A C 1
ATOM 752 O O . SER A 1 97 ? -9.219 26.009 -0.477 1.00 88.69 97 SER A O 1
ATOM 754 N N . ILE A 1 98 ? -11.362 25.373 -0.240 1.00 86.62 98 ILE A N 1
ATOM 755 C CA . ILE A 1 98 ? -11.392 24.503 -1.426 1.00 86.62 98 ILE A CA 1
ATOM 756 C C . ILE A 1 98 ? -11.715 25.329 -2.685 1.00 86.62 98 ILE A C 1
ATOM 758 O O . ILE A 1 98 ? -11.088 25.131 -3.724 1.00 86.62 98 ILE A O 1
ATOM 762 N N . GLY A 1 99 ? -12.641 26.290 -2.585 1.00 71.62 99 GLY A N 1
ATOM 763 C CA . GLY A 1 99 ? -13.067 27.147 -3.698 1.00 71.62 99 GLY A CA 1
ATOM 764 C C . GLY A 1 99 ? -12.082 28.258 -4.085 1.00 71.62 99 GLY A C 1
ATOM 765 O O . GLY A 1 99 ? -12.125 28.733 -5.211 1.00 71.62 99 GLY A O 1
ATOM 766 N N . ALA A 1 100 ? -11.153 28.651 -3.208 1.00 59.31 100 ALA A N 1
ATOM 767 C CA . ALA A 1 100 ? -10.145 29.678 -3.511 1.00 59.31 100 ALA A CA 1
ATOM 768 C C . ALA A 1 100 ? -9.006 29.203 -4.441 1.00 59.31 100 ALA A C 1
ATOM 770 O O . ALA A 1 100 ? -8.065 29.954 -4.681 1.00 59.31 100 ALA A O 1
ATOM 771 N N . THR A 1 101 ? -9.064 27.969 -4.956 1.00 53.00 101 THR A N 1
ATOM 772 C CA . THR A 1 101 ? -8.073 27.443 -5.916 1.00 53.00 101 THR A CA 1
ATOM 773 C C . THR A 1 101 ? -8.419 27.731 -7.384 1.00 53.00 101 THR A C 1
ATOM 775 O O . THR A 1 101 ? -7.668 27.340 -8.273 1.00 53.00 101 THR A O 1
ATOM 778 N N . GLU A 1 102 ? -9.502 28.470 -7.647 1.00 55.50 102 GLU A N 1
ATOM 779 C CA . GLU A 1 102 ? -9.918 28.904 -8.986 1.00 55.50 102 GLU A CA 1
ATOM 780 C C . GLU A 1 102 ? -10.042 30.440 -9.075 1.00 55.50 102 GLU A C 1
ATOM 782 O O . GLU A 1 102 ? -11.123 30.963 -9.313 1.00 55.50 102 GLU A O 1
ATOM 787 N N . ASP A 1 103 ? -8.942 31.177 -8.880 1.00 49.00 103 ASP A N 1
ATOM 788 C CA . ASP A 1 103 ? -8.790 32.552 -9.405 1.00 49.00 103 ASP A CA 1
ATOM 789 C C . ASP A 1 103 ? -7.299 32.923 -9.581 1.00 49.00 103 ASP A C 1
ATOM 791 O O . ASP A 1 103 ? -6.819 33.931 -9.079 1.00 49.00 103 ASP A O 1
ATOM 795 N N . ASP A 1 104 ? -6.525 32.097 -10.296 1.00 44.31 104 ASP A N 1
ATOM 796 C CA . ASP A 1 104 ? -5.253 32.543 -10.894 1.00 44.31 104 ASP A CA 1
ATOM 797 C C . ASP A 1 104 ? -5.529 33.024 -12.325 1.00 44.31 104 ASP A C 1
ATOM 799 O O . ASP A 1 104 ? -5.193 32.393 -13.331 1.00 44.31 104 ASP A O 1
ATOM 803 N N . GLY A 1 105 ? -6.218 34.160 -12.415 1.00 52.06 105 GLY A N 1
ATOM 804 C CA . GLY A 1 105 ? -6.340 34.929 -13.643 1.00 52.06 105 GLY A CA 1
ATOM 805 C C . GLY A 1 105 ? -5.094 35.782 -13.886 1.00 52.06 105 GLY A C 1
ATOM 806 O O . GLY A 1 105 ? -4.919 36.810 -13.240 1.00 52.06 105 GLY A O 1
ATOM 807 N N . ALA A 1 106 ? -4.273 35.416 -14.877 1.00 49.56 106 ALA A N 1
ATOM 808 C CA . ALA A 1 106 ? -3.459 36.356 -15.664 1.00 49.56 106 ALA A CA 1
ATOM 809 C C . ALA A 1 106 ? -2.915 35.695 -16.955 1.00 49.56 106 ALA A C 1
ATOM 811 O O . ALA A 1 106 ? -2.616 34.502 -16.919 1.00 49.56 106 ALA A O 1
ATOM 812 N N . PRO A 1 107 ? -2.641 36.426 -18.063 1.00 48.22 107 PRO A N 1
ATOM 813 C CA . PRO A 1 107 ? -3.055 37.780 -18.444 1.00 48.22 107 PRO A CA 1
ATOM 814 C C . PRO A 1 107 ? -3.808 37.810 -19.801 1.00 48.22 107 PRO A C 1
ATOM 816 O O . PRO A 1 107 ? -3.450 37.121 -20.753 1.00 48.22 107 PRO A O 1
ATOM 819 N N . SER A 1 108 ? -4.813 38.679 -19.936 1.00 50.84 108 SER A N 1
ATOM 820 C CA . SER A 1 108 ? -5.308 39.107 -21.254 1.00 50.84 108 SER A CA 1
ATOM 821 C C . SER A 1 108 ? -4.405 40.228 -21.770 1.00 50.84 108 SER A C 1
ATOM 823 O O . SER A 1 108 ? -4.698 41.405 -21.570 1.00 50.84 108 SER A O 1
ATOM 825 N N . ASP A 1 109 ? -3.307 39.853 -22.422 1.00 52.72 109 ASP A N 1
ATOM 826 C CA . ASP A 1 109 ? -2.626 40.723 -23.379 1.00 52.72 109 ASP A CA 1
ATOM 827 C C . ASP A 1 109 ? -3.480 40.798 -24.654 1.00 52.72 109 ASP A C 1
ATOM 829 O O . ASP A 1 109 ? -3.589 39.827 -25.406 1.00 52.72 109 ASP A O 1
ATOM 833 N N . ASN A 1 110 ? -4.149 41.934 -24.842 1.00 54.25 110 ASN A N 1
ATOM 834 C CA . ASN A 1 110 ? -4.573 42.399 -26.156 1.00 54.25 110 ASN A CA 1
ATOM 835 C C . ASN A 1 110 ? -4.791 43.916 -26.115 1.00 54.25 110 ASN A C 1
ATOM 837 O O . ASN A 1 110 ? -5.911 44.368 -25.854 1.00 54.25 110 ASN A O 1
ATOM 841 N N . SER A 1 111 ? -3.727 44.686 -26.357 1.00 51.78 111 SER A N 1
ATOM 842 C CA . SER A 1 111 ? -3.702 45.891 -27.220 1.00 51.78 111 SER A CA 1
ATOM 843 C C . SER A 1 111 ? -2.314 46.523 -27.238 1.00 51.78 111 SER A C 1
ATOM 845 O O . SER A 1 111 ? -1.824 46.890 -26.147 1.00 51.78 111 SER A O 1
#

Foldseek 3Di:
DDDPPPPVVVVLVPVPPDPLADHLVSLVVCLVCLVVVVDDPSVVVNSVVCCVPDPVSVVVSVVVVVVVVVVVVVVVVCVVVPPPDDDVVVVVVVCCVVVVVPPPDDDPDDD

InterPro domains:
  IPR027383 Putative zinc-finger [PF13490] (24-58)
  IPR041916 Anti-sigma factor, zinc-finger domain superfamily [G3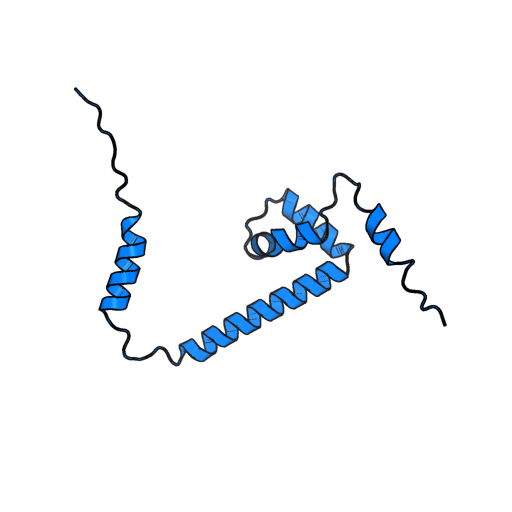DSA:1.10.10.1320] (20-111)

Radius of gyration: 23.85 Å; chains: 1; bounding box: 52×66×49 Å

Secondary structure (DSSP, 8-state):
-----SSHHHHHTTSTT-TT---HHHHHHTHHHHHHT-S-HHHHHHHHHHHHH-HHHHHHHHHHHHHHHHHHHHHHHHGGG--S---HHHHHHHHHHHHTTS---------